Protein AF-A0A1F8NQV1-F1 (afdb_monomer_lite)

Secondary structure (DSSP, 8-state):
-----------------------SSHHHHHHTS-HHHHHHHHHHHHHHHHHHHHHHHHHHHHHHHHHHHHHHSPTT-HHHHHHHHHHHHHHHHHHHHHHHHHHTSTTT-BS-HHHHHHHHHHTT-B-TTS-B-HHHHHHH-GGGBS--------STTSSSPP----HHHHHHHHHT-

Sequence (177 aa):
MPTDETNEDKNLNKDGGAESNQPENFEVWLQAQPENIKQLYETHVTGLKNTVAATRTERDDFKKQLGTLAKAAEKGSETEKLLQEALGKIDVAERRATFMEEAIRPEIGCKNPRTAYALATAEELFGKNGSPDWTQIKAAAPELFGAGNAKGKAGAGTGEELKTGDMNAYIRKAAGV

Structure (mmCIF, N/CA/C/O backbone):
data_AF-A0A1F8NQV1-F1
#
_entry.id   AF-A0A1F8NQV1-F1
#
loop_
_atom_site.group_PDB
_atom_site.id
_atom_site.type_symbol
_atom_site.label_atom_id
_atom_site.label_alt_id
_atom_site.label_comp_id
_atom_site.label_asym_id
_atom_site.label_entity_id
_atom_site.label_seq_id
_atom_site.pdbx_PDB_ins_code
_atom_site.Cartn_x
_atom_site.Cartn_y
_atom_site.Cartn_z
_atom_site.occupancy
_atom_site.B_iso_or_equiv
_atom_site.auth_seq_id
_atom_site.auth_comp_id
_atom_site.auth_asym_id
_atom_site.auth_atom_id
_atom_site.pdbx_PDB_model_num
ATOM 1 N N . MET A 1 1 ? 29.307 13.109 -82.008 1.00 36.44 1 MET A N 1
A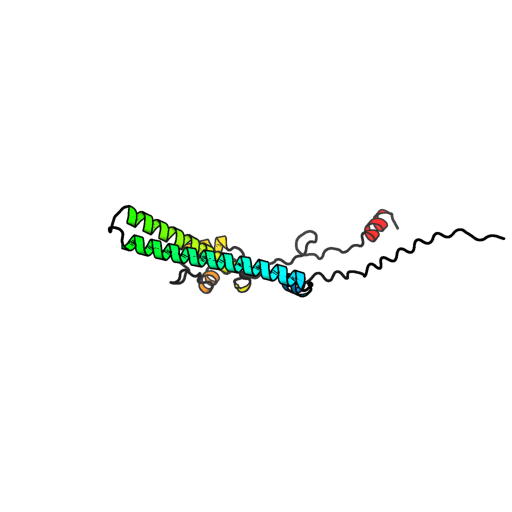TOM 2 C CA . MET A 1 1 ? 29.943 12.799 -80.713 1.00 36.44 1 MET A CA 1
ATOM 3 C C . MET A 1 1 ? 28.919 13.072 -79.623 1.00 36.44 1 MET A C 1
ATOM 5 O O . MET A 1 1 ? 28.413 14.187 -79.604 1.00 36.44 1 MET A O 1
ATOM 9 N N . PRO A 1 2 ? 28.540 12.051 -78.839 1.00 40.28 2 PRO A N 1
ATOM 10 C CA . PRO A 1 2 ? 27.544 12.122 -77.770 1.00 40.28 2 PRO A CA 1
ATOM 11 C C . PRO A 1 2 ? 28.208 12.319 -76.396 1.00 40.28 2 PRO A C 1
ATOM 13 O O . PRO A 1 2 ? 29.321 11.839 -76.220 1.00 40.28 2 PRO A O 1
ATOM 16 N N . THR A 1 3 ? 27.504 12.954 -75.456 1.00 41.41 3 THR A N 1
ATOM 17 C CA . THR A 1 3 ? 27.478 12.658 -74.001 1.00 41.41 3 THR A CA 1
ATOM 18 C C . THR A 1 3 ? 26.397 13.566 -73.391 1.00 41.41 3 THR A C 1
ATOM 20 O O . THR A 1 3 ? 26.553 14.783 -73.440 1.00 41.41 3 THR A O 1
ATOM 23 N N . ASP A 1 4 ? 25.185 13.081 -73.127 1.00 36.06 4 ASP A N 1
ATOM 24 C CA . ASP A 1 4 ? 24.760 12.207 -72.013 1.00 36.06 4 ASP A CA 1
ATOM 25 C C . ASP A 1 4 ? 24.422 13.043 -70.763 1.00 36.06 4 ASP A C 1
ATOM 27 O O . ASP A 1 4 ? 25.295 13.542 -70.056 1.00 36.06 4 ASP A O 1
ATOM 31 N N . GLU A 1 5 ? 23.117 13.264 -70.580 1.00 45.50 5 GLU A N 1
ATOM 32 C CA . GLU A 1 5 ? 22.498 13.870 -69.404 1.00 45.50 5 GLU A CA 1
ATOM 33 C C . GLU A 1 5 ? 22.434 12.813 -68.296 1.00 45.50 5 GLU A C 1
ATOM 35 O O . GLU A 1 5 ? 21.614 11.898 -68.349 1.00 45.50 5 GLU A O 1
ATOM 40 N N . THR A 1 6 ? 23.260 12.947 -67.258 1.00 39.12 6 THR A N 1
ATOM 41 C CA . THR A 1 6 ? 23.133 12.130 -66.044 1.00 39.12 6 THR A CA 1
ATOM 42 C C . THR A 1 6 ? 22.850 12.988 -64.821 1.00 39.12 6 THR A C 1
ATOM 44 O O . THR A 1 6 ? 23.722 13.651 -64.269 1.00 39.12 6 THR A O 1
ATOM 47 N N . ASN A 1 7 ? 21.578 12.908 -64.444 1.00 38.56 7 ASN A N 1
ATOM 48 C CA . ASN A 1 7 ? 20.932 13.127 -63.156 1.00 38.56 7 ASN A CA 1
ATOM 49 C C . ASN A 1 7 ? 21.859 12.925 -61.928 1.00 38.56 7 ASN A C 1
ATOM 51 O O . ASN A 1 7 ? 22.243 11.796 -61.615 1.00 38.56 7 ASN A O 1
ATOM 55 N N . GLU A 1 8 ? 22.184 14.002 -61.205 1.00 37.84 8 GLU A N 1
ATOM 56 C CA . GLU A 1 8 ? 22.858 13.955 -59.898 1.00 37.84 8 GLU A CA 1
ATOM 57 C C . GLU A 1 8 ? 21.842 14.076 -58.749 1.00 37.84 8 GLU A C 1
ATOM 59 O O . GLU A 1 8 ? 21.724 15.119 -58.116 1.00 37.84 8 GLU A O 1
ATOM 64 N N . ASP A 1 9 ? 21.157 12.977 -58.429 1.00 40.00 9 ASP A N 1
ATOM 65 C CA . ASP A 1 9 ? 20.513 12.787 -57.123 1.00 40.00 9 ASP A CA 1
ATOM 66 C C . ASP A 1 9 ? 21.342 11.785 -56.309 1.00 40.00 9 ASP A C 1
ATOM 68 O O . ASP A 1 9 ? 21.098 10.576 -56.306 1.00 40.00 9 ASP A O 1
ATOM 72 N N . LYS A 1 10 ? 22.365 12.275 -55.598 1.00 40.28 10 LYS A N 1
ATOM 73 C CA . LYS A 1 10 ? 23.043 11.484 -54.558 1.00 40.28 10 LYS A CA 1
ATOM 74 C C . LYS A 1 10 ? 22.345 11.681 -53.219 1.00 40.28 10 LYS A C 1
ATOM 76 O O . LYS A 1 10 ? 22.776 12.447 -52.363 1.00 40.28 10 LYS A O 1
ATOM 81 N N . ASN A 1 11 ? 21.279 10.905 -53.050 1.00 36.88 11 ASN A N 1
ATOM 82 C CA . ASN A 1 11 ? 20.732 10.513 -51.760 1.00 36.88 11 ASN A CA 1
ATOM 83 C C . ASN A 1 11 ? 21.785 9.679 -51.001 1.00 36.88 11 ASN A C 1
ATOM 85 O O . ASN A 1 11 ? 22.095 8.551 -51.380 1.00 36.88 11 ASN A O 1
ATOM 89 N N . LEU A 1 12 ? 22.357 10.252 -49.942 1.00 35.53 12 LEU A N 1
ATOM 90 C CA . LEU A 1 12 ? 23.221 9.564 -48.981 1.00 35.53 12 LEU A CA 1
ATOM 91 C C . LEU A 1 12 ? 22.535 9.554 -47.612 1.00 35.53 12 LEU A C 1
ATOM 93 O O . LEU A 1 12 ? 23.073 10.064 -46.633 1.00 35.53 12 LEU A O 1
ATOM 97 N N . ASN A 1 13 ? 21.349 8.948 -47.529 1.00 34.50 13 ASN A N 1
ATOM 98 C CA . ASN A 1 13 ? 20.850 8.460 -46.250 1.00 34.50 13 ASN A CA 1
ATOM 99 C C . ASN A 1 13 ? 21.477 7.081 -45.992 1.00 34.50 13 ASN A C 1
ATOM 101 O O . ASN A 1 13 ? 20.999 6.048 -46.459 1.00 34.50 13 ASN A O 1
ATOM 105 N N . LYS A 1 14 ? 22.627 7.086 -45.307 1.00 33.72 14 LYS A N 1
ATOM 106 C CA . LYS A 1 14 ? 23.218 5.888 -44.704 1.00 33.72 14 LYS A CA 1
ATOM 107 C C . LYS A 1 14 ? 22.346 5.508 -43.507 1.00 33.72 14 LYS A C 1
ATOM 109 O O . LYS A 1 14 ? 22.603 5.952 -42.392 1.00 33.72 14 LYS A O 1
ATOM 114 N N . ASP A 1 15 ? 21.328 4.693 -43.754 1.00 34.44 15 ASP A N 1
ATOM 115 C CA . ASP A 1 15 ? 20.667 3.942 -42.692 1.00 34.44 15 ASP A CA 1
ATOM 116 C C . ASP A 1 15 ? 21.663 2.889 -42.189 1.00 34.44 15 ASP A C 1
ATOM 118 O O . ASP A 1 15 ? 21.997 1.917 -42.874 1.00 34.44 15 ASP A O 1
ATOM 122 N N . GLY A 1 16 ? 22.236 3.158 -41.017 1.00 32.41 16 GLY A N 1
ATOM 123 C CA . GLY A 1 16 ? 23.018 2.192 -40.264 1.00 32.41 16 GLY A CA 1
ATOM 124 C C . GLY A 1 16 ? 22.088 1.098 -39.759 1.00 32.41 16 GLY A C 1
ATOM 125 O O . GLY A 1 16 ? 21.098 1.386 -39.092 1.00 32.41 16 GLY A O 1
ATOM 126 N N . GLY A 1 17 ? 22.407 -0.149 -40.103 1.00 30.95 17 GLY A N 1
ATOM 127 C CA . GLY A 1 17 ? 21.643 -1.327 -39.718 1.00 30.95 17 GLY A CA 1
ATOM 128 C C . GLY A 1 17 ? 21.398 -1.391 -38.213 1.00 30.95 17 GLY A C 1
ATOM 129 O O . GLY A 1 17 ? 22.331 -1.507 -37.421 1.00 30.95 17 GLY A O 1
ATOM 130 N N . ALA A 1 18 ? 20.124 -1.344 -37.834 1.00 36.66 18 ALA A N 1
ATOM 131 C CA . ALA A 1 18 ? 19.681 -1.737 -36.512 1.00 36.66 18 ALA A CA 1
ATOM 132 C C . ALA A 1 18 ? 19.743 -3.267 -36.428 1.00 36.66 18 ALA A C 1
ATOM 134 O O . ALA A 1 18 ? 18.820 -3.965 -36.849 1.00 36.66 18 ALA A O 1
ATOM 135 N N . GLU A 1 19 ? 20.845 -3.798 -35.894 1.00 41.75 19 GLU A N 1
ATOM 136 C CA . GLU A 1 19 ? 20.819 -5.132 -35.304 1.00 41.75 19 GLU A CA 1
ATOM 137 C C . GLU A 1 19 ? 19.740 -5.129 -34.219 1.00 41.75 19 GLU A C 1
ATOM 139 O O . GLU A 1 19 ? 19.784 -4.354 -33.262 1.00 41.75 19 GLU A O 1
ATOM 144 N N . SER A 1 20 ? 18.726 -5.967 -34.407 1.00 52.91 20 SER A N 1
ATOM 145 C CA . SER A 1 20 ? 17.603 -6.132 -33.495 1.00 52.91 20 SER A CA 1
ATOM 146 C C . SER A 1 20 ? 18.046 -6.873 -32.232 1.00 52.91 20 SER A C 1
ATOM 148 O O . SER A 1 20 ? 17.620 -8.001 -31.988 1.00 52.91 20 SER A O 1
ATOM 150 N N . ASN A 1 21 ? 18.910 -6.259 -31.428 1.00 60.38 21 ASN A N 1
ATOM 151 C CA . ASN A 1 21 ? 19.186 -6.727 -30.080 1.00 60.38 21 ASN A CA 1
ATOM 152 C C . ASN A 1 21 ? 18.102 -6.147 -29.162 1.00 60.38 21 ASN A C 1
ATOM 154 O O . ASN A 1 21 ? 18.262 -5.086 -28.560 1.00 60.38 21 ASN A O 1
ATOM 158 N N . GLN A 1 22 ? 16.932 -6.793 -29.159 1.00 69.25 22 GLN A N 1
ATOM 159 C CA . GLN A 1 22 ? 15.864 -6.471 -28.216 1.00 69.25 22 GLN A CA 1
ATOM 160 C C . GLN A 1 22 ? 16.416 -6.696 -26.799 1.00 69.25 22 GLN A C 1
ATOM 162 O O . GLN A 1 22 ? 16.891 -7.793 -26.508 1.00 69.25 22 GLN A O 1
ATOM 167 N N . PRO A 1 23 ? 16.402 -5.681 -25.925 1.00 71.69 23 PRO A N 1
ATOM 168 C CA . PRO A 1 23 ? 16.930 -5.818 -24.574 1.00 71.69 23 PRO A CA 1
ATOM 169 C C . PRO A 1 23 ? 16.142 -6.877 -23.798 1.00 71.69 23 PRO A C 1
ATOM 171 O O . PRO A 1 23 ? 14.915 -6.914 -23.859 1.00 71.69 23 PRO A O 1
ATOM 174 N N . GLU A 1 24 ? 16.855 -7.722 -23.050 1.00 78.88 24 GLU A N 1
ATOM 175 C CA . GLU A 1 24 ? 16.272 -8.853 -22.309 1.00 78.88 24 GLU A CA 1
ATOM 176 C C . GLU A 1 24 ? 15.224 -8.419 -21.272 1.00 78.88 24 GLU A C 1
ATOM 178 O O . GLU A 1 24 ? 14.304 -9.173 -20.954 1.00 78.88 24 GLU A O 1
ATOM 183 N N . ASN A 1 25 ? 15.356 -7.203 -20.738 1.00 84.94 25 ASN A N 1
ATOM 184 C CA . ASN A 1 25 ? 14.406 -6.596 -19.816 1.00 84.94 25 ASN A CA 1
ATOM 185 C C . ASN A 1 25 ? 14.423 -5.063 -19.923 1.00 84.94 25 ASN A C 1
ATOM 187 O O . ASN A 1 25 ? 15.279 -4.456 -20.576 1.00 84.94 25 ASN A O 1
ATOM 191 N N . PHE A 1 26 ? 13.439 -4.440 -19.277 1.00 86.19 26 PHE A N 1
ATOM 192 C CA . PHE A 1 26 ? 13.246 -2.996 -19.303 1.00 86.19 26 PHE A CA 1
ATOM 193 C C . PHE A 1 26 ? 14.435 -2.238 -18.695 1.00 86.19 26 PHE A C 1
ATOM 195 O O . PHE A 1 26 ? 14.800 -1.173 -19.187 1.00 86.19 26 PHE A O 1
ATOM 202 N N . GLU A 1 27 ? 15.083 -2.789 -17.672 1.00 88.75 27 GLU A N 1
ATOM 203 C CA . GLU A 1 27 ? 16.242 -2.183 -17.021 1.00 88.75 27 GLU A CA 1
ATOM 204 C C . GLU A 1 27 ? 17.430 -2.089 -17.984 1.00 88.75 27 GLU A C 1
ATOM 206 O O . GLU A 1 27 ? 18.048 -1.031 -18.100 1.00 88.75 27 GLU A O 1
ATOM 211 N N . VAL A 1 28 ? 17.714 -3.158 -18.732 1.00 89.25 28 VAL A N 1
ATOM 212 C CA . VAL A 1 28 ? 18.765 -3.180 -19.761 1.00 89.25 28 VAL A CA 1
ATOM 213 C C . VAL A 1 28 ? 18.440 -2.193 -20.885 1.00 89.25 28 VAL A C 1
ATOM 215 O O . VAL A 1 28 ? 19.323 -1.457 -21.328 1.00 89.25 28 VAL A O 1
ATOM 218 N N . TRP A 1 29 ? 17.171 -2.109 -21.302 1.00 92.62 29 TRP A N 1
ATOM 219 C CA . TRP A 1 29 ? 16.728 -1.116 -22.286 1.00 92.62 29 TRP A CA 1
ATOM 220 C C . TRP A 1 29 ? 16.969 0.315 -21.804 1.00 92.62 29 TRP A C 1
ATOM 222 O O . TRP A 1 29 ? 17.536 1.126 -22.538 1.00 92.62 29 TRP A O 1
ATOM 232 N N . LEU A 1 30 ? 16.546 0.615 -20.572 1.00 90.88 30 LEU A N 1
ATOM 233 C CA . LEU A 1 30 ? 16.643 1.938 -19.969 1.00 90.88 30 LEU A CA 1
ATOM 234 C C . LEU A 1 30 ? 18.109 2.354 -19.813 1.00 90.88 30 LEU A C 1
ATOM 236 O O . LEU A 1 30 ? 18.455 3.501 -20.087 1.00 90.88 30 LEU A O 1
ATOM 240 N N . GLN A 1 31 ? 18.989 1.419 -19.443 1.00 90.50 31 GLN A N 1
ATOM 241 C CA . GLN A 1 31 ? 20.428 1.670 -19.339 1.00 90.50 31 GLN A CA 1
ATOM 242 C C . GLN A 1 31 ? 21.099 1.946 -20.689 1.00 90.50 31 GLN A C 1
ATOM 244 O O . GLN A 1 31 ? 22.079 2.691 -20.731 1.00 90.50 31 GLN A O 1
ATOM 249 N N . ALA A 1 32 ? 20.567 1.413 -21.788 1.00 91.75 32 ALA A N 1
ATOM 250 C CA . ALA A 1 32 ? 21.053 1.711 -23.133 1.00 91.75 32 ALA A CA 1
ATOM 251 C C . ALA A 1 32 ? 20.556 3.066 -23.681 1.00 91.75 32 ALA A C 1
ATOM 253 O O . ALA A 1 32 ? 21.040 3.513 -24.720 1.00 91.75 32 ALA A O 1
ATOM 254 N N . GLN A 1 33 ? 19.601 3.728 -23.013 1.00 93.12 33 GLN A N 1
ATOM 255 C CA . GLN A 1 33 ? 19.049 4.993 -23.498 1.00 93.12 33 GLN A CA 1
ATOM 256 C C . GLN A 1 33 ? 20.019 6.177 -23.335 1.00 93.12 33 GLN A C 1
ATOM 258 O O . GLN A 1 33 ? 20.863 6.184 -22.434 1.00 93.12 33 GLN A O 1
ATOM 263 N N . PRO A 1 34 ? 19.866 7.227 -24.159 1.00 94.44 34 PRO A N 1
ATOM 264 C CA . PRO A 1 34 ? 20.531 8.505 -23.946 1.00 94.44 34 PRO A CA 1
ATOM 265 C C . PRO A 1 34 ? 20.202 9.130 -22.581 1.00 94.44 34 PRO A C 1
ATOM 267 O O . PRO A 1 34 ? 19.110 8.951 -22.035 1.00 94.44 34 PRO A O 1
ATOM 270 N N . GLU A 1 35 ? 21.135 9.924 -22.056 1.00 92.12 35 GLU A N 1
ATOM 271 C CA . GLU A 1 35 ? 21.061 10.506 -20.709 1.00 92.12 35 GLU A CA 1
ATOM 272 C C . GLU A 1 35 ? 19.806 11.366 -20.481 1.00 92.12 35 GLU A C 1
ATOM 274 O O . GLU A 1 35 ? 19.185 11.300 -19.425 1.00 92.12 35 GLU A O 1
ATOM 279 N N . ASN A 1 36 ? 19.351 12.110 -21.493 1.00 93.06 36 ASN A N 1
ATOM 280 C CA . ASN A 1 36 ? 18.129 12.912 -21.394 1.00 93.06 36 ASN A CA 1
ATOM 281 C C . ASN A 1 36 ? 16.864 12.056 -21.182 1.00 93.06 36 ASN A C 1
ATOM 283 O O . ASN A 1 36 ? 15.943 12.481 -20.487 1.00 93.06 36 ASN A O 1
ATOM 287 N N . ILE A 1 37 ? 16.811 10.853 -21.766 1.00 91.75 37 ILE A N 1
ATOM 288 C CA . ILE A 1 37 ? 15.682 9.926 -21.607 1.00 91.75 37 ILE A CA 1
ATOM 289 C C . ILE A 1 37 ? 15.721 9.277 -20.225 1.00 91.75 37 ILE A C 1
ATOM 291 O O . ILE A 1 37 ? 14.685 9.189 -19.562 1.00 91.75 37 ILE A O 1
ATOM 295 N N . LYS A 1 38 ? 16.914 8.888 -19.759 1.00 93.62 38 LYS A N 1
ATOM 296 C CA . LYS A 1 38 ? 17.112 8.376 -18.396 1.00 93.62 38 LYS A CA 1
ATOM 297 C C . LYS A 1 38 ? 16.673 9.394 -17.352 1.00 93.62 38 LYS A C 1
ATOM 299 O O . LYS A 1 38 ? 15.852 9.066 -16.503 1.00 93.62 38 LYS A O 1
ATOM 304 N N . GLN A 1 39 ? 17.126 10.642 -17.472 1.00 93.56 39 GLN A N 1
ATOM 305 C CA . GLN A 1 39 ? 16.772 11.716 -16.542 1.00 93.56 39 GLN A CA 1
ATOM 306 C C . GLN A 1 39 ? 15.268 11.998 -16.510 1.00 93.56 39 GLN A C 1
ATOM 308 O O . GLN A 1 39 ? 14.694 12.166 -15.431 1.00 93.56 39 GLN A O 1
ATOM 313 N N . LEU A 1 40 ? 14.603 12.025 -17.671 1.00 94.50 40 LEU A N 1
ATOM 314 C CA . LEU A 1 40 ? 13.152 12.212 -17.731 1.00 94.50 40 LEU A CA 1
ATOM 315 C C . LEU A 1 40 ? 12.410 11.065 -17.031 1.00 94.50 40 LEU A C 1
ATOM 317 O O . LEU A 1 40 ? 11.496 11.312 -16.240 1.00 94.50 40 LEU A O 1
ATOM 321 N N . TYR A 1 41 ? 12.824 9.822 -17.288 1.00 93.88 41 TYR A N 1
ATOM 322 C CA . TYR A 1 41 ? 12.258 8.645 -16.635 1.00 93.88 41 TYR A CA 1
ATOM 323 C C . TYR A 1 41 ? 12.477 8.684 -15.118 1.00 93.88 41 TYR A C 1
ATOM 325 O O . TYR A 1 41 ? 11.523 8.536 -14.356 1.00 93.88 41 TYR A O 1
ATOM 333 N N . GLU A 1 42 ? 13.704 8.937 -14.664 1.00 93.12 42 GLU A N 1
ATOM 334 C CA . GLU A 1 42 ? 14.044 9.012 -13.242 1.00 93.12 42 GLU A CA 1
ATOM 335 C C . GLU A 1 42 ? 13.276 10.122 -12.524 1.00 93.12 42 GLU A C 1
ATOM 337 O O . GLU A 1 42 ? 12.761 9.897 -11.427 1.00 93.12 42 GLU A O 1
ATOM 342 N N . THR A 1 43 ? 13.130 11.289 -13.154 1.00 94.56 43 THR A N 1
ATOM 343 C CA . THR A 1 43 ? 12.342 12.410 -12.620 1.00 94.56 43 THR A CA 1
ATOM 344 C C . THR A 1 43 ? 10.882 12.009 -12.452 1.00 94.56 43 THR A C 1
ATOM 346 O O . THR A 1 43 ? 10.301 12.199 -11.382 1.00 94.56 43 THR A O 1
ATOM 349 N N . HIS A 1 44 ? 10.291 11.404 -13.484 1.00 92.94 44 HIS A N 1
ATOM 350 C CA . HIS A 1 44 ? 8.904 10.958 -13.449 1.00 92.94 44 HIS A CA 1
ATOM 351 C C . HIS A 1 44 ? 8.681 9.868 -12.387 1.00 92.94 44 HIS A C 1
ATOM 353 O O . HIS A 1 44 ? 7.774 9.978 -11.562 1.00 92.94 44 HIS A O 1
ATOM 359 N N . VAL A 1 45 ? 9.541 8.845 -12.342 1.00 94.38 45 VAL A N 1
ATOM 360 C CA . VAL A 1 45 ? 9.464 7.759 -11.351 1.00 94.38 45 VAL A CA 1
ATOM 361 C C . VAL A 1 45 ? 9.670 8.276 -9.932 1.00 94.38 45 VAL A C 1
ATOM 363 O O . VAL A 1 45 ? 8.970 7.844 -9.017 1.00 94.38 45 VAL A O 1
ATOM 366 N N . THR A 1 46 ? 10.599 9.208 -9.730 1.00 94.00 46 THR A N 1
ATOM 367 C CA . THR A 1 46 ? 10.827 9.831 -8.422 1.00 94.00 46 THR A CA 1
ATOM 368 C C . THR A 1 46 ? 9.618 10.655 -7.991 1.00 94.00 46 THR A C 1
ATOM 370 O O . THR A 1 46 ? 9.186 10.536 -6.847 1.00 94.00 46 THR A O 1
ATOM 373 N N . GLY A 1 47 ? 9.006 11.409 -8.910 1.00 94.38 47 GLY A N 1
ATOM 374 C CA . GLY A 1 47 ? 7.746 12.111 -8.668 1.00 94.38 47 GLY A CA 1
ATOM 375 C C . GLY A 1 47 ? 6.640 11.163 -8.202 1.00 94.38 47 GLY A C 1
ATOM 376 O O . GLY A 1 47 ? 6.060 11.377 -7.142 1.00 94.38 47 GLY A O 1
ATOM 377 N N . LEU A 1 48 ? 6.423 10.059 -8.925 1.00 93.81 48 LEU A N 1
ATOM 378 C CA . LEU A 1 48 ? 5.434 9.042 -8.554 1.00 93.81 48 LEU A CA 1
ATOM 379 C C . LEU A 1 48 ? 5.716 8.425 -7.180 1.00 93.81 48 LEU A C 1
ATOM 381 O O . LEU A 1 48 ? 4.808 8.318 -6.357 1.00 93.81 48 LEU A O 1
ATOM 385 N N . LYS A 1 49 ? 6.971 8.047 -6.905 1.00 92.62 49 LYS A N 1
ATOM 386 C CA . LYS A 1 49 ? 7.376 7.501 -5.600 1.00 92.62 49 LYS A CA 1
ATOM 387 C C . LYS A 1 49 ? 7.104 8.494 -4.472 1.00 92.62 49 LYS A C 1
ATOM 389 O O . LYS A 1 49 ? 6.570 8.095 -3.439 1.00 92.62 49 LYS A O 1
ATOM 394 N N . ASN A 1 50 ? 7.414 9.770 -4.683 1.00 93.75 50 ASN A N 1
ATOM 395 C CA . ASN A 1 50 ? 7.177 10.823 -3.701 1.00 93.75 50 ASN A CA 1
ATOM 396 C C . ASN A 1 50 ? 5.683 11.066 -3.473 1.00 93.75 50 ASN A C 1
ATOM 398 O O . ASN A 1 50 ? 5.270 11.182 -2.325 1.00 93.75 50 ASN A O 1
ATOM 402 N N . THR A 1 51 ? 4.859 11.081 -4.525 1.00 93.88 51 THR A N 1
ATOM 403 C CA . THR A 1 51 ? 3.399 11.190 -4.387 1.00 93.88 51 THR A CA 1
ATOM 404 C C . THR A 1 51 ? 2.835 10.006 -3.608 1.00 93.88 51 THR A C 1
ATOM 406 O O . THR A 1 51 ? 2.077 10.200 -2.661 1.00 93.88 51 THR A O 1
ATOM 409 N N . VAL A 1 52 ? 3.244 8.777 -3.936 1.00 91.69 52 VAL A N 1
ATOM 410 C CA . VAL A 1 52 ? 2.816 7.583 -3.193 1.00 91.69 52 VAL A CA 1
ATOM 411 C C . VAL A 1 52 ? 3.257 7.668 -1.729 1.00 91.69 52 VAL A C 1
ATOM 413 O O . VAL A 1 52 ? 2.444 7.424 -0.841 1.00 91.69 52 VAL A O 1
ATOM 416 N N . ALA A 1 53 ? 4.500 8.063 -1.450 1.00 90.31 53 ALA A N 1
ATOM 417 C CA . ALA A 1 53 ? 4.982 8.243 -0.082 1.00 90.31 53 ALA A CA 1
ATOM 418 C C . ALA A 1 53 ? 4.183 9.317 0.679 1.00 90.31 53 ALA A C 1
ATOM 420 O O . ALA A 1 53 ? 3.720 9.048 1.785 1.00 90.31 53 ALA A O 1
ATOM 421 N N . ALA A 1 54 ? 3.943 10.479 0.065 1.00 92.25 54 ALA A N 1
ATOM 422 C CA . ALA A 1 54 ? 3.150 11.558 0.651 1.00 92.25 54 ALA A CA 1
ATOM 423 C C . ALA A 1 54 ? 1.721 11.100 0.972 1.00 92.25 54 ALA A C 1
ATOM 425 O O . ALA A 1 54 ? 1.274 11.264 2.103 1.00 92.25 54 ALA A O 1
ATOM 426 N N . THR A 1 55 ? 1.041 10.421 0.038 1.00 88.69 55 THR A N 1
ATOM 427 C CA . THR A 1 55 ? -0.318 9.901 0.287 1.00 88.69 55 THR A CA 1
ATOM 428 C C . THR A 1 55 ? -0.370 8.879 1.426 1.00 88.69 55 THR A C 1
ATOM 430 O O . THR A 1 55 ? -1.363 8.811 2.150 1.00 88.69 55 THR A O 1
ATOM 433 N N . ARG A 1 56 ? 0.696 8.090 1.633 1.00 89.25 56 ARG A N 1
ATOM 434 C CA . ARG A 1 56 ? 0.793 7.185 2.789 1.00 89.25 56 ARG A CA 1
ATOM 435 C C . ARG A 1 56 ? 0.941 7.961 4.088 1.00 89.25 56 ARG A C 1
ATOM 437 O O . ARG A 1 56 ? 0.220 7.665 5.030 1.00 89.25 56 ARG A O 1
ATOM 444 N N . THR A 1 57 ? 1.830 8.951 4.124 1.00 91.00 57 THR A N 1
ATOM 445 C CA . THR A 1 57 ? 2.022 9.797 5.307 1.00 91.00 57 THR A CA 1
ATOM 446 C C . THR A 1 57 ? 0.743 10.546 5.672 1.00 91.00 57 THR A C 1
ATOM 448 O O . THR A 1 57 ? 0.326 10.496 6.825 1.00 91.00 57 THR A O 1
ATOM 451 N N . GLU A 1 58 ? 0.070 11.157 4.694 1.00 89.94 58 GLU A N 1
ATOM 452 C CA . GLU A 1 58 ? -1.214 11.832 4.902 1.00 89.94 58 GLU A CA 1
ATOM 453 C C . GLU A 1 58 ? -2.259 10.878 5.487 1.00 89.94 58 GLU A C 1
ATOM 455 O O . GLU A 1 58 ? -2.918 11.207 6.471 1.00 89.94 58 GLU A O 1
ATOM 460 N N . ARG A 1 59 ? -2.382 9.665 4.935 1.00 90.31 59 ARG A N 1
ATOM 461 C CA . ARG A 1 59 ? -3.302 8.645 5.453 1.00 90.31 59 ARG A CA 1
ATOM 462 C C . ARG A 1 59 ? -2.964 8.244 6.892 1.00 90.31 59 ARG A C 1
ATOM 464 O O . ARG A 1 59 ? -3.872 8.162 7.720 1.00 90.31 59 ARG A O 1
ATOM 471 N N . ASP A 1 60 ? -1.691 8.018 7.202 1.00 90.75 60 ASP A N 1
ATOM 472 C CA . ASP A 1 60 ? -1.252 7.646 8.549 1.00 90.75 60 ASP A CA 1
ATOM 473 C C . ASP A 1 60 ? -1.542 8.773 9.557 1.00 90.75 60 ASP A C 1
ATOM 475 O O . ASP A 1 60 ? -1.955 8.516 10.692 1.00 90.75 60 ASP A O 1
ATOM 479 N N . ASP A 1 61 ? -1.385 10.031 9.148 1.00 92.25 61 ASP A N 1
ATOM 480 C CA . ASP A 1 61 ? -1.717 11.190 9.972 1.00 92.25 61 ASP A CA 1
ATOM 481 C C . ASP A 1 61 ? -3.231 11.350 10.160 1.00 92.25 61 ASP A C 1
ATOM 483 O O . ASP A 1 61 ? -3.682 11.539 11.294 1.00 92.25 61 ASP A O 1
ATOM 487 N N . PHE A 1 62 ? -4.037 11.158 9.110 1.00 91.81 62 PHE A N 1
ATOM 488 C CA . PHE A 1 62 ? -5.499 11.099 9.231 1.00 91.81 62 PHE A CA 1
ATOM 489 C C . PHE A 1 62 ? -5.946 9.986 10.182 1.00 91.81 62 PHE A C 1
ATOM 491 O O . PHE A 1 62 ? -6.819 10.199 11.024 1.00 91.81 62 PHE A O 1
ATOM 498 N N . LYS A 1 63 ? -5.313 8.812 10.125 1.00 91.94 63 LYS A N 1
ATOM 499 C CA . LYS A 1 63 ? -5.591 7.696 11.035 1.00 91.94 63 LYS A CA 1
ATOM 500 C C . LYS A 1 63 ? -5.275 8.050 12.490 1.00 91.94 63 LYS A C 1
ATOM 502 O O . LYS A 1 63 ? -6.078 7.761 13.379 1.00 91.94 63 LYS A O 1
ATOM 507 N N . LYS A 1 64 ? -4.155 8.734 12.758 1.00 93.06 64 LYS A N 1
ATOM 508 C CA . LYS A 1 64 ? -3.828 9.241 14.108 1.00 93.06 64 LYS A CA 1
ATOM 509 C C . LYS A 1 64 ? -4.859 10.259 14.595 1.00 93.06 64 LYS A C 1
ATOM 511 O O . LYS A 1 64 ? -5.267 10.203 15.758 1.00 93.06 64 LYS A O 1
ATOM 516 N N . GLN A 1 65 ? -5.292 11.172 13.725 1.00 92.25 65 GLN A N 1
ATOM 517 C CA . GLN A 1 65 ? -6.317 12.167 14.049 1.00 92.25 65 GLN A CA 1
ATOM 518 C C . GLN A 1 65 ? -7.652 11.497 14.385 1.00 92.25 65 GLN A C 1
ATOM 520 O O . GLN A 1 65 ? -8.208 11.765 15.448 1.00 92.25 65 GLN A O 1
ATOM 525 N N . LEU A 1 66 ? -8.115 10.556 13.556 1.00 91.75 66 LEU A N 1
ATOM 526 C CA . LEU A 1 66 ? -9.321 9.767 13.820 1.00 91.75 66 LEU A CA 1
ATOM 527 C C . LEU A 1 66 ? -9.211 8.974 15.126 1.00 91.75 66 LEU A C 1
ATOM 529 O O . LEU A 1 66 ? -10.147 8.975 15.918 1.00 91.75 66 LEU A O 1
ATOM 533 N N . GLY A 1 67 ? -8.057 8.362 15.405 1.00 89.88 67 GLY A N 1
ATOM 534 C CA . GLY A 1 67 ? -7.810 7.662 16.668 1.00 89.88 67 GLY A CA 1
ATOM 535 C C . GLY A 1 67 ? -7.830 8.586 17.889 1.00 89.88 67 GLY A C 1
ATOM 536 O O . GLY A 1 67 ? -8.263 8.182 18.967 1.00 89.88 67 GLY A O 1
ATOM 537 N N . THR A 1 68 ? -7.389 9.833 17.732 1.00 92.12 68 THR A N 1
ATOM 538 C CA . THR A 1 68 ? -7.424 10.848 18.795 1.00 92.12 68 THR A CA 1
ATOM 539 C C . THR A 1 68 ? -8.851 11.337 19.030 1.00 92.12 68 THR A C 1
ATOM 541 O O . THR A 1 68 ? -9.298 11.381 20.173 1.00 92.12 68 THR A O 1
ATOM 544 N N . LEU A 1 69 ? -9.593 11.617 17.955 1.00 90.38 69 LEU A N 1
ATOM 545 C CA . LEU A 1 69 ? -11.006 11.995 18.008 1.00 90.38 69 LEU A CA 1
ATOM 546 C C . LEU A 1 69 ? -11.870 10.878 18.599 1.00 90.38 69 LEU A C 1
ATOM 548 O O . LEU A 1 69 ? -12.716 11.157 19.438 1.00 90.38 69 LEU A O 1
ATOM 552 N N . ALA A 1 70 ? -11.619 9.617 18.239 1.00 89.31 70 ALA A N 1
ATOM 553 C CA . ALA A 1 70 ? -12.342 8.472 18.788 1.00 89.31 70 ALA A CA 1
ATOM 554 C C . ALA A 1 70 ? -12.140 8.341 20.305 1.00 89.31 70 ALA A C 1
ATOM 556 O O . ALA A 1 70 ? -13.083 8.046 21.027 1.00 89.31 70 ALA A O 1
ATOM 557 N N . LYS A 1 71 ? -10.925 8.610 20.806 1.00 89.94 71 LYS A N 1
ATOM 558 C CA . LYS A 1 71 ? -10.630 8.609 22.250 1.00 89.94 71 LYS A CA 1
ATOM 559 C C . LYS A 1 71 ? -11.235 9.803 22.991 1.00 89.94 71 LYS A C 1
ATOM 561 O O . LYS A 1 71 ? -11.487 9.692 24.187 1.00 89.94 71 LYS A O 1
ATOM 566 N N . ALA A 1 72 ? -11.394 10.935 22.307 1.00 89.00 72 ALA A N 1
ATOM 567 C CA . ALA A 1 72 ? -11.988 12.150 22.857 1.00 89.00 72 ALA A CA 1
ATOM 568 C C . ALA A 1 72 ? -13.525 12.156 22.780 1.00 89.00 72 ALA A C 1
ATOM 570 O O . ALA A 1 72 ? -14.163 12.922 23.498 1.00 89.00 72 ALA A O 1
ATOM 571 N N . ALA A 1 73 ? -14.115 11.322 21.920 1.00 89.56 73 ALA A N 1
ATOM 572 C CA . ALA A 1 73 ? -15.555 11.143 21.826 1.00 89.56 73 ALA A CA 1
ATOM 573 C C . ALA A 1 73 ? -16.120 10.501 23.103 1.00 89.56 73 ALA A C 1
ATOM 575 O O . ALA A 1 73 ? -15.448 9.737 23.801 1.00 89.56 73 ALA A O 1
ATOM 576 N N . GLU A 1 74 ? -17.384 10.797 23.405 1.00 87.38 74 GLU A N 1
ATOM 577 C CA . GLU A 1 74 ? -18.079 10.172 24.528 1.00 87.38 74 GLU A CA 1
ATOM 578 C C . GLU A 1 74 ? -18.180 8.659 24.310 1.00 87.38 74 GLU A C 1
ATOM 580 O O . GLU A 1 74 ? -18.657 8.200 23.266 1.00 87.38 74 GLU A O 1
ATOM 585 N N . LYS A 1 75 ? -17.738 7.878 25.302 1.00 87.88 75 LYS A N 1
ATOM 586 C CA . LYS A 1 75 ? -17.751 6.416 25.216 1.00 87.88 75 LYS A CA 1
ATOM 587 C C . LYS A 1 75 ? -19.170 5.888 25.021 1.00 87.88 75 LYS A C 1
ATOM 589 O O . LYS A 1 75 ? -20.071 6.208 25.790 1.00 87.88 75 LYS A O 1
ATOM 594 N N . GLY A 1 76 ? -19.348 5.029 24.028 1.00 83.81 76 GLY A N 1
ATOM 595 C CA . GLY A 1 76 ? -20.625 4.452 23.629 1.00 83.81 76 GLY A CA 1
ATOM 596 C C . GLY A 1 76 ? -21.463 5.347 22.716 1.00 83.81 76 GLY A C 1
ATOM 597 O O . GLY A 1 76 ? -22.528 4.900 22.280 1.00 83.81 76 GLY A O 1
ATOM 598 N N . SER A 1 77 ? -21.003 6.564 22.398 1.00 90.56 77 SER A N 1
ATOM 599 C CA . SER A 1 77 ? -21.702 7.453 21.469 1.00 90.56 77 SER A CA 1
ATOM 600 C C . SER A 1 77 ? -21.746 6.871 20.056 1.00 90.56 77 SER A C 1
ATOM 602 O O . SER A 1 77 ? -20.892 6.085 19.637 1.00 90.56 77 SER A O 1
ATOM 604 N N . GLU A 1 78 ? -22.753 7.283 19.291 1.00 90.25 78 GLU A N 1
ATOM 605 C CA . GLU A 1 78 ? -22.838 6.967 17.864 1.00 90.25 78 GLU A CA 1
ATOM 606 C C . GLU A 1 78 ? -21.610 7.493 17.104 1.00 90.25 78 GLU A C 1
ATOM 608 O O . GLU A 1 78 ? -21.058 6.799 16.252 1.00 90.25 78 GLU A O 1
ATOM 613 N N . THR A 1 79 ? -21.105 8.664 17.499 1.00 88.56 79 THR A N 1
ATOM 614 C CA . THR A 1 79 ? -19.883 9.265 16.956 1.00 88.56 79 THR A CA 1
ATOM 615 C C . THR A 1 79 ? -18.652 8.389 17.185 1.00 88.56 79 THR A C 1
ATOM 617 O O . THR A 1 79 ? -17.879 8.183 16.251 1.00 88.56 79 THR A O 1
ATOM 620 N N . GLU A 1 80 ? -18.462 7.830 18.386 1.00 90.00 80 GLU A N 1
ATOM 621 C CA . GLU A 1 80 ? -17.344 6.912 18.650 1.00 90.00 80 GLU A CA 1
ATOM 622 C C . GLU A 1 80 ? -17.423 5.679 17.740 1.00 90.00 80 GLU A C 1
ATOM 624 O O . GLU A 1 80 ? -16.421 5.294 17.135 1.00 90.00 80 GLU A O 1
ATOM 629 N N . LYS A 1 81 ? -18.615 5.091 17.586 1.00 91.62 81 LYS A N 1
ATOM 630 C CA . LYS A 1 81 ? -18.815 3.910 16.732 1.00 91.62 81 LYS A CA 1
ATOM 631 C C . LYS A 1 81 ? -18.489 4.198 15.270 1.00 91.62 81 LYS A C 1
ATOM 633 O O . LYS A 1 81 ? -17.774 3.415 14.651 1.00 91.62 81 LYS A O 1
ATOM 638 N N . LEU A 1 82 ? -18.954 5.329 14.734 1.00 91.19 82 LEU A N 1
ATOM 639 C CA . LEU A 1 82 ? -18.652 5.743 13.359 1.00 91.19 82 LEU A CA 1
ATOM 640 C C . LEU A 1 82 ? -17.150 5.975 13.149 1.00 91.19 82 LEU A C 1
ATOM 642 O O . LEU A 1 82 ? -16.606 5.592 12.114 1.00 91.19 82 LEU A O 1
ATOM 646 N N . LEU A 1 83 ? -16.460 6.557 14.135 1.00 91.12 83 LEU A N 1
ATOM 647 C CA . LEU A 1 83 ? -15.010 6.759 14.078 1.00 91.12 83 LEU A CA 1
ATOM 648 C C . LEU A 1 83 ? -14.240 5.433 14.146 1.00 91.12 83 LEU A C 1
ATOM 650 O O . LEU A 1 83 ? -13.287 5.245 13.391 1.00 91.12 83 LEU A O 1
ATOM 654 N N . GLN A 1 84 ? -14.661 4.495 14.998 1.00 91.00 84 GLN A N 1
ATOM 655 C CA . GLN A 1 84 ? -14.078 3.151 15.064 1.00 91.00 84 GLN A CA 1
ATOM 656 C C . GLN A 1 84 ? -14.318 2.360 13.771 1.00 91.00 84 GLN A C 1
ATOM 658 O O . GLN A 1 84 ? -13.405 1.698 13.279 1.00 91.00 84 GLN A O 1
ATOM 663 N N . GLU A 1 85 ? -15.507 2.465 13.174 1.00 92.69 85 GLU A N 1
ATOM 664 C CA . GLU A 1 85 ? -15.808 1.844 11.882 1.00 92.69 85 GLU A CA 1
ATOM 665 C C . GLU A 1 85 ? -14.951 2.446 10.757 1.00 92.69 85 GLU A C 1
ATOM 667 O O . GLU A 1 85 ? -14.411 1.713 9.925 1.00 92.69 85 GLU A O 1
ATOM 672 N N . ALA A 1 86 ? -14.781 3.772 10.740 1.00 91.31 86 ALA A N 1
ATOM 673 C CA . ALA A 1 86 ? -13.915 4.452 9.781 1.00 91.31 86 ALA A CA 1
ATOM 674 C C . ALA A 1 86 ? -12.450 4.004 9.917 1.00 91.31 86 ALA A C 1
ATOM 676 O O . ALA A 1 86 ? -11.813 3.692 8.909 1.00 91.31 86 ALA A O 1
ATOM 677 N N . LEU A 1 87 ? -11.938 3.899 11.149 1.00 91.19 87 LEU A N 1
ATOM 678 C CA . LEU A 1 87 ? -10.604 3.357 11.427 1.00 91.19 87 LEU A CA 1
ATOM 679 C C . LEU A 1 87 ? -10.467 1.912 10.932 1.00 91.19 87 LEU A C 1
ATOM 681 O O . LEU A 1 87 ? -9.520 1.606 10.211 1.00 91.19 87 LEU A O 1
ATOM 685 N N . GLY A 1 88 ? -11.451 1.054 11.215 1.00 90.75 88 GLY A N 1
ATOM 686 C CA . GLY A 1 88 ? -11.448 -0.334 10.750 1.00 90.75 88 GLY A CA 1
ATOM 687 C C . GLY A 1 88 ? -11.456 -0.461 9.221 1.00 90.75 88 GLY A C 1
ATOM 688 O O . GLY A 1 88 ? -10.763 -1.311 8.661 1.00 90.75 88 GLY A O 1
ATOM 689 N N . LYS A 1 89 ? -12.184 0.411 8.510 1.00 91.25 89 LYS A N 1
ATOM 690 C CA . LYS A 1 89 ? -12.163 0.453 7.035 1.00 91.25 89 LYS A CA 1
ATOM 691 C C . LYS A 1 89 ? -10.788 0.844 6.491 1.00 91.25 89 LYS A C 1
ATOM 693 O O . LYS A 1 89 ? -10.344 0.244 5.510 1.00 91.25 89 LYS A O 1
ATOM 698 N N . ILE A 1 90 ? -10.116 1.809 7.125 1.00 89.62 90 ILE A N 1
ATOM 699 C CA . ILE A 1 90 ? -8.745 2.203 6.768 1.00 89.62 90 ILE A CA 1
ATOM 700 C C . ILE A 1 90 ? -7.788 1.027 6.992 1.00 89.62 90 ILE A C 1
ATOM 702 O O . ILE A 1 90 ? -7.027 0.702 6.085 1.00 89.62 90 ILE A O 1
ATOM 706 N N . ASP A 1 91 ? -7.885 0.332 8.128 1.00 89.31 91 ASP A N 1
ATOM 707 C CA . ASP A 1 91 ? -7.048 -0.835 8.441 1.00 89.31 91 ASP A CA 1
ATOM 708 C C . ASP A 1 91 ? -7.191 -1.959 7.405 1.00 89.31 91 ASP A C 1
ATOM 710 O O . ASP A 1 91 ? -6.200 -2.507 6.917 1.00 89.31 91 ASP A O 1
ATOM 714 N N . VAL A 1 92 ? -8.425 -2.294 7.017 1.00 89.94 92 VAL A N 1
ATOM 715 C CA . VAL A 1 92 ? -8.685 -3.329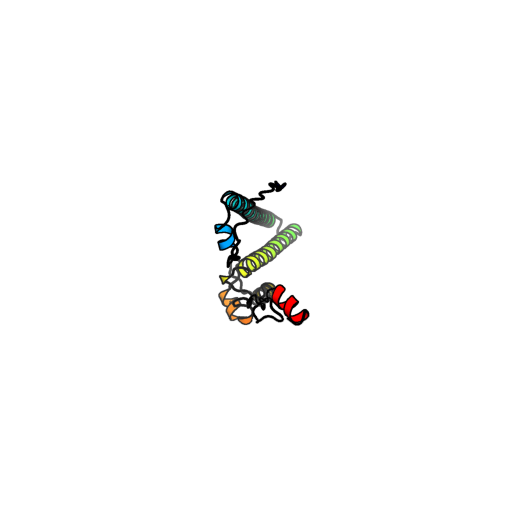 6.002 1.00 89.94 92 VAL A CA 1
ATOM 716 C C . VAL A 1 92 ? -8.131 -2.914 4.637 1.00 89.94 92 VAL A C 1
ATOM 718 O O . VAL A 1 92 ? -7.540 -3.740 3.931 1.00 89.94 92 VAL A O 1
ATOM 721 N N . ALA A 1 93 ? -8.303 -1.644 4.261 1.00 88.75 93 ALA A N 1
ATOM 722 C CA . ALA A 1 93 ? -7.788 -1.108 3.006 1.00 88.75 93 ALA A CA 1
ATOM 723 C C . ALA A 1 93 ? -6.252 -1.110 2.973 1.00 88.75 93 ALA A C 1
ATOM 725 O O . ALA A 1 93 ? -5.672 -1.555 1.982 1.00 88.75 93 ALA A O 1
ATOM 726 N N . GLU A 1 94 ? -5.598 -0.689 4.058 1.00 88.44 94 GLU A N 1
ATOM 727 C CA . GLU A 1 94 ? -4.141 -0.723 4.219 1.00 88.44 94 GLU A CA 1
ATOM 728 C C . GLU A 1 94 ? -3.608 -2.148 4.138 1.00 88.44 94 GLU A C 1
ATOM 730 O O . GLU A 1 94 ? -2.710 -2.423 3.344 1.00 88.44 94 GLU A O 1
ATOM 735 N N . ARG A 1 95 ? -4.208 -3.081 4.884 1.00 90.00 95 ARG A N 1
ATOM 736 C CA . ARG A 1 95 ? -3.805 -4.491 4.860 1.00 90.00 95 ARG A CA 1
ATOM 737 C C . ARG A 1 95 ? -3.873 -5.063 3.450 1.00 90.00 95 ARG A C 1
ATOM 739 O O . ARG A 1 95 ? -2.967 -5.769 3.015 1.00 90.00 95 ARG A O 1
ATOM 746 N N . ARG A 1 96 ? -4.945 -4.753 2.715 1.00 91.50 96 ARG A N 1
ATOM 747 C CA . ARG A 1 96 ? -5.109 -5.192 1.326 1.00 91.50 96 ARG A CA 1
ATOM 748 C C . ARG A 1 96 ? -4.094 -4.537 0.390 1.00 91.50 96 ARG A C 1
ATOM 750 O O . ARG A 1 96 ? -3.549 -5.234 -0.459 1.00 91.50 96 ARG A O 1
ATOM 757 N N . ALA A 1 97 ? -3.854 -3.234 0.521 1.00 89.38 97 ALA A N 1
ATOM 758 C CA . ALA A 1 97 ? -2.894 -2.511 -0.308 1.00 89.38 97 ALA A CA 1
ATOM 759 C C . ALA A 1 97 ? -1.474 -3.056 -0.105 1.00 89.38 97 ALA A C 1
ATOM 761 O O . ALA A 1 97 ? -0.851 -3.490 -1.070 1.00 89.38 97 ALA A O 1
ATOM 762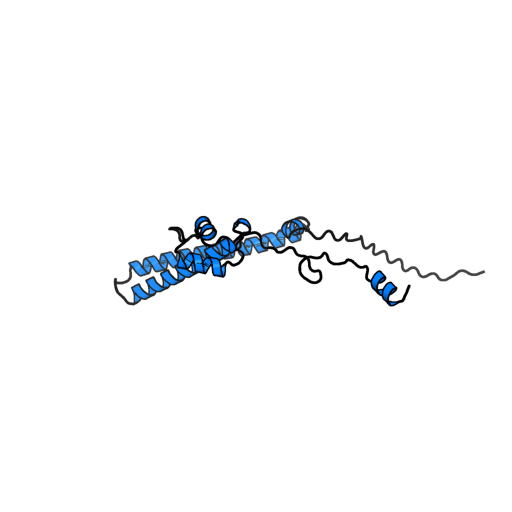 N N . THR A 1 98 ? -1.022 -3.146 1.149 1.00 89.81 98 THR A N 1
ATOM 763 C CA . THR A 1 98 ? 0.284 -3.708 1.520 1.00 89.81 98 THR A CA 1
ATOM 764 C C . THR A 1 98 ? 0.440 -5.135 1.007 1.00 89.81 98 THR A C 1
ATOM 766 O O . THR A 1 98 ? 1.454 -5.460 0.393 1.00 89.81 98 THR A O 1
ATOM 769 N N . PHE A 1 99 ? -0.590 -5.975 1.169 1.00 93.94 99 PHE A N 1
ATOM 770 C CA . PHE A 1 99 ? -0.561 -7.337 0.641 1.00 93.94 99 PHE A CA 1
ATOM 771 C C . PHE A 1 99 ? -0.330 -7.359 -0.872 1.00 93.94 99 PHE A C 1
ATOM 773 O O . PHE A 1 99 ? 0.517 -8.105 -1.348 1.00 93.94 99 PHE A O 1
ATOM 780 N N . MET A 1 100 ? -1.077 -6.561 -1.637 1.00 91.50 100 MET A N 1
ATOM 781 C CA . MET A 1 100 ? -0.991 -6.569 -3.101 1.00 91.50 100 MET A CA 1
ATOM 782 C C . MET A 1 100 ? 0.343 -6.016 -3.602 1.00 91.50 100 MET A C 1
ATOM 784 O O . MET A 1 100 ? 0.922 -6.572 -4.532 1.00 91.50 100 MET A O 1
ATOM 788 N N . GLU A 1 101 ? 0.850 -4.955 -2.979 1.00 89.25 101 GLU A N 1
ATOM 789 C CA . GLU A 1 101 ? 2.155 -4.385 -3.313 1.00 89.25 101 GLU A CA 1
ATOM 790 C C . GLU A 1 101 ? 3.300 -5.365 -3.054 1.00 89.25 101 GLU A C 1
ATOM 792 O O . GLU A 1 101 ? 4.227 -5.464 -3.857 1.00 89.25 101 GLU A O 1
ATOM 797 N N . GLU A 1 102 ? 3.241 -6.103 -1.946 1.00 90.75 102 GLU A N 1
ATOM 798 C CA . GLU A 1 102 ? 4.223 -7.139 -1.638 1.00 90.75 102 GLU A CA 1
ATOM 799 C C . GLU A 1 102 ? 4.048 -8.373 -2.533 1.00 90.75 102 GLU A C 1
ATOM 801 O O . GLU A 1 102 ? 5.040 -8.925 -2.996 1.00 90.75 102 GLU A O 1
ATOM 806 N N . ALA A 1 103 ? 2.812 -8.766 -2.858 1.00 90.44 103 ALA A N 1
ATOM 807 C CA . ALA A 1 103 ? 2.520 -9.927 -3.702 1.00 90.44 103 ALA A CA 1
ATOM 808 C C . ALA A 1 103 ? 3.089 -9.810 -5.123 1.00 90.44 103 ALA A C 1
ATOM 810 O O . ALA A 1 103 ? 3.457 -10.823 -5.717 1.00 90.44 103 ALA A O 1
ATOM 811 N N . ILE A 1 104 ? 3.136 -8.590 -5.673 1.00 87.75 104 ILE A N 1
ATOM 812 C CA . ILE A 1 104 ? 3.648 -8.310 -7.026 1.00 87.75 104 ILE A CA 1
ATOM 813 C C . ILE A 1 104 ? 5.177 -8.431 -7.085 1.00 87.75 104 ILE A C 1
ATOM 815 O O . ILE A 1 104 ? 5.744 -8.586 -8.168 1.00 87.75 104 ILE A O 1
ATOM 819 N N . ARG A 1 105 ? 5.862 -8.388 -5.936 1.00 88.38 105 ARG A N 1
ATOM 820 C CA . ARG A 1 105 ? 7.320 -8.488 -5.893 1.00 88.38 105 ARG A CA 1
ATOM 821 C C . ARG A 1 105 ? 7.789 -9.833 -6.468 1.00 88.38 105 ARG A C 1
ATOM 823 O O . ARG A 1 105 ? 7.289 -10.881 -6.036 1.00 88.38 105 ARG A O 1
ATOM 830 N N . PRO A 1 106 ? 8.758 -9.835 -7.403 1.00 83.94 106 PRO A N 1
ATOM 831 C CA . PRO A 1 106 ? 9.250 -11.061 -8.030 1.00 83.94 106 PRO A CA 1
ATOM 832 C C . PRO A 1 106 ? 9.726 -12.116 -7.023 1.00 83.94 106 PRO A C 1
ATOM 834 O O . PRO A 1 106 ? 9.542 -13.309 -7.249 1.00 83.94 106 PRO A O 1
ATOM 837 N N . GLU A 1 107 ? 10.278 -11.689 -5.885 1.00 86.94 107 GLU A N 1
ATOM 838 C CA . GLU A 1 107 ? 10.805 -12.563 -4.831 1.00 86.94 107 GLU A CA 1
ATOM 839 C C . GLU A 1 107 ? 9.698 -13.335 -4.094 1.00 86.94 107 GLU A C 1
ATOM 841 O O . GLU A 1 107 ? 9.915 -14.443 -3.589 1.00 86.94 107 GLU A O 1
ATOM 846 N N . ILE A 1 108 ? 8.487 -12.774 -4.031 1.00 89.62 108 ILE A N 1
ATOM 847 C CA . ILE A 1 108 ? 7.331 -13.469 -3.462 1.00 89.62 108 ILE A CA 1
ATOM 848 C C . ILE A 1 108 ? 6.822 -14.517 -4.448 1.00 89.62 108 ILE A C 1
ATOM 850 O O . ILE A 1 108 ? 6.519 -15.639 -4.028 1.00 89.62 108 ILE A O 1
ATOM 854 N N . GLY A 1 109 ? 6.782 -14.174 -5.739 1.00 87.06 109 GLY A N 1
ATOM 855 C CA . GLY A 1 109 ? 6.369 -15.076 -6.811 1.00 87.06 109 GLY A CA 1
ATOM 856 C C . GLY A 1 109 ? 4.901 -15.483 -6.704 1.00 87.06 109 GLY A C 1
ATOM 857 O O . GLY A 1 109 ? 4.573 -16.638 -6.963 1.00 87.06 109 GLY A O 1
ATOM 858 N N . CYS A 1 110 ? 4.021 -14.581 -6.256 1.00 90.31 110 CYS A N 1
ATOM 859 C CA . CYS A 1 110 ? 2.593 -14.862 -6.131 1.00 90.31 110 CYS A CA 1
ATOM 860 C C . CYS A 1 110 ? 1.918 -14.830 -7.511 1.00 90.31 110 CYS A C 1
ATOM 862 O O . CYS A 1 110 ? 1.872 -13.794 -8.169 1.00 90.31 110 CYS A O 1
ATOM 864 N N . LYS A 1 111 ? 1.359 -15.962 -7.948 1.00 88.38 111 LYS A N 1
ATOM 865 C CA . LYS A 1 111 ? 0.686 -16.089 -9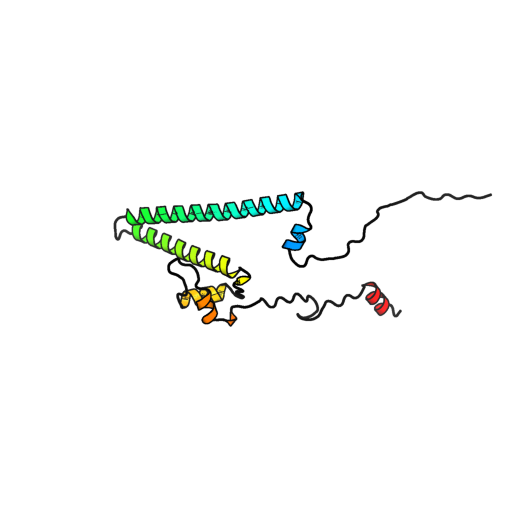.253 1.00 88.38 111 LYS A CA 1
ATOM 866 C C . LYS A 1 111 ? -0.707 -15.474 -9.248 1.00 88.38 111 LYS A C 1
ATOM 868 O O . LYS A 1 111 ? -1.144 -14.911 -10.246 1.00 88.38 111 LYS A O 1
ATOM 873 N N . ASN A 1 112 ? -1.419 -15.613 -8.130 1.00 89.69 112 ASN A N 1
ATOM 874 C CA . ASN A 1 112 ? -2.758 -15.066 -7.953 1.00 89.69 112 ASN A CA 1
ATOM 875 C C . ASN A 1 112 ? -2.858 -14.342 -6.600 1.00 89.69 112 ASN A C 1
ATOM 877 O O . ASN A 1 112 ? -3.252 -14.937 -5.592 1.00 89.69 112 ASN A O 1
ATOM 881 N N . PRO A 1 113 ? -2.528 -13.036 -6.572 1.00 91.19 113 PRO A N 1
ATOM 882 C CA . PRO A 1 113 ? -2.578 -12.228 -5.356 1.00 91.19 113 PRO A CA 1
ATOM 883 C C . PRO A 1 113 ? -3.963 -12.189 -4.704 1.00 91.19 113 PRO A C 1
ATOM 885 O O . PRO A 1 113 ? -4.083 -12.096 -3.485 1.00 91.19 113 PRO A O 1
ATOM 888 N N . ARG A 1 114 ? -5.038 -12.291 -5.496 1.00 91.12 114 ARG A N 1
ATOM 889 C CA . ARG A 1 114 ? -6.408 -12.220 -4.977 1.00 91.12 114 ARG A CA 1
ATOM 890 C C . ARG A 1 114 ? -6.785 -13.460 -4.176 1.00 91.12 114 ARG A C 1
ATOM 892 O O . ARG A 1 114 ? -7.394 -13.319 -3.118 1.00 91.12 114 ARG A O 1
ATOM 899 N N . THR A 1 115 ? -6.436 -14.650 -4.660 1.00 91.81 115 THR A N 1
ATOM 900 C CA . THR A 1 115 ? -6.694 -15.896 -3.923 1.00 91.81 115 THR A CA 1
ATOM 901 C C . THR A 1 115 ? -5.778 -16.013 -2.713 1.00 91.81 115 THR A C 1
ATOM 903 O O . THR A 1 115 ? -6.253 -16.376 -1.642 1.00 91.81 115 THR A O 1
ATOM 906 N N . ALA A 1 116 ? -4.509 -15.615 -2.841 1.00 92.25 116 ALA A N 1
ATOM 907 C CA . ALA A 1 116 ? -3.577 -15.600 -1.717 1.00 92.25 116 ALA A CA 1
ATOM 908 C C . ALA A 1 116 ? -4.043 -14.652 -0.595 1.00 92.25 116 ALA A C 1
ATOM 910 O O . ALA A 1 116 ? -3.969 -15.006 0.577 1.00 92.25 116 ALA A O 1
ATOM 911 N N . TYR A 1 117 ? -4.602 -13.483 -0.937 1.00 93.19 117 TYR A N 1
ATOM 912 C CA . TYR A 1 117 ? -5.176 -12.563 0.052 1.00 93.19 117 TYR A CA 1
ATOM 913 C C . TYR A 1 117 ? -6.414 -13.138 0.752 1.00 93.19 117 TYR A C 1
ATOM 915 O O . TYR A 1 117 ? -6.601 -12.935 1.954 1.00 93.19 117 TYR A O 1
ATOM 923 N N . ALA A 1 118 ? -7.274 -13.839 0.005 1.00 92.69 118 ALA A N 1
ATOM 924 C CA . ALA A 1 118 ? -8.457 -14.485 0.564 1.00 92.69 118 ALA A CA 1
ATOM 925 C C . ALA A 1 118 ? -8.066 -15.580 1.566 1.00 92.69 118 ALA A C 1
ATOM 927 O O . ALA A 1 118 ? -8.617 -15.611 2.662 1.00 92.69 118 ALA A O 1
ATOM 928 N N . LEU A 1 119 ? -7.069 -16.401 1.223 1.00 93.12 119 LEU A N 1
ATOM 929 C CA . LEU A 1 119 ? -6.506 -17.412 2.118 1.00 93.12 119 LEU A CA 1
ATOM 930 C C . LEU A 1 119 ? -5.891 -16.776 3.367 1.00 93.12 119 LEU A C 1
ATOM 932 O O . LEU A 1 119 ? -6.273 -17.119 4.478 1.00 93.12 119 LEU A O 1
ATOM 936 N N . ALA A 1 120 ? -5.012 -15.785 3.190 1.00 93.06 120 ALA A N 1
ATOM 937 C CA . ALA A 1 120 ? -4.376 -15.089 4.306 1.00 93.06 120 ALA A CA 1
ATOM 938 C C . ALA A 1 120 ? -5.403 -14.442 5.249 1.00 93.06 120 ALA A C 1
ATOM 940 O O . ALA A 1 120 ? -5.191 -14.378 6.455 1.00 93.06 120 ALA A O 1
ATOM 941 N N . THR A 1 121 ? -6.530 -13.967 4.711 1.00 92.12 121 THR A N 1
ATOM 942 C CA . THR A 1 121 ? -7.635 -13.419 5.511 1.00 92.12 121 THR A CA 1
ATOM 943 C C . THR A 1 121 ? -8.429 -14.502 6.233 1.00 92.12 121 THR A C 1
ATOM 945 O O . THR A 1 121 ? -8.826 -14.272 7.369 1.00 92.12 121 THR A O 1
ATOM 948 N N . ALA A 1 122 ? -8.665 -15.651 5.599 1.00 91.19 122 ALA A N 1
ATOM 949 C CA . ALA A 1 122 ? -9.411 -16.758 6.192 1.00 91.19 122 ALA A CA 1
ATOM 950 C C . ALA A 1 122 ? -8.628 -17.471 7.307 1.00 91.19 122 ALA A C 1
ATOM 952 O O . ALA A 1 122 ? -9.224 -17.889 8.293 1.00 91.19 122 ALA A O 1
ATOM 953 N N . GLU A 1 123 ? -7.308 -17.580 7.157 1.00 91.31 123 GLU A N 1
ATOM 954 C CA . GLU A 1 123 ? -6.414 -18.255 8.107 1.00 91.31 123 GLU A CA 1
ATOM 955 C C . GLU A 1 123 ? -5.684 -17.285 9.054 1.00 91.31 123 GLU A C 1
ATOM 957 O O . GLU A 1 123 ? -4.812 -17.697 9.811 1.00 91.31 123 GLU A O 1
ATOM 962 N N . GLU A 1 124 ? -6.023 -15.991 9.014 1.00 90.56 124 GLU A N 1
ATOM 963 C CA . GLU A 1 124 ? -5.396 -14.936 9.827 1.00 90.56 124 GLU A CA 1
ATOM 964 C C . GLU A 1 124 ? -3.853 -14.922 9.745 1.00 90.56 124 GLU A C 1
ATOM 966 O O . GLU A 1 124 ? -3.156 -14.629 10.716 1.00 90.56 124 GLU A O 1
ATOM 971 N N . LEU A 1 125 ? -3.303 -15.176 8.550 1.00 91.81 125 LEU A N 1
ATOM 972 C CA . LEU A 1 125 ? -1.858 -15.240 8.279 1.00 91.81 125 LEU A CA 1
ATOM 973 C C . LEU A 1 125 ? -1.236 -13.844 8.113 1.00 91.81 125 LEU A C 1
ATOM 975 O O . LEU A 1 125 ? -0.579 -13.529 7.116 1.00 91.81 125 LEU A O 1
ATOM 979 N N . PHE A 1 126 ? -1.474 -12.985 9.099 1.00 91.25 126 PHE A N 1
ATOM 980 C CA . PHE A 1 126 ? -0.915 -11.644 9.192 1.00 91.25 126 PHE A CA 1
ATOM 981 C C . PHE A 1 126 ? -0.142 -11.490 10.503 1.00 91.25 126 PHE A C 1
ATOM 983 O O . PHE A 1 126 ? -0.562 -11.946 11.564 1.00 91.25 126 PHE A O 1
ATOM 990 N N . GLY A 1 127 ? 0.995 -10.804 10.443 1.00 85.00 127 GLY A N 1
ATOM 991 C CA . GLY A 1 127 ? 1.746 -10.407 11.623 1.00 85.00 127 GLY A CA 1
ATOM 992 C C . GLY A 1 127 ? 0.988 -9.385 12.476 1.00 85.00 127 GLY A C 1
ATOM 993 O O . GLY A 1 127 ? 0.027 -8.750 12.044 1.00 85.00 127 GLY A O 1
ATOM 994 N N . LYS A 1 128 ? 1.480 -9.150 13.698 1.00 78.62 128 LYS A N 1
ATOM 995 C CA . LYS A 1 128 ? 0.915 -8.161 14.644 1.00 78.62 128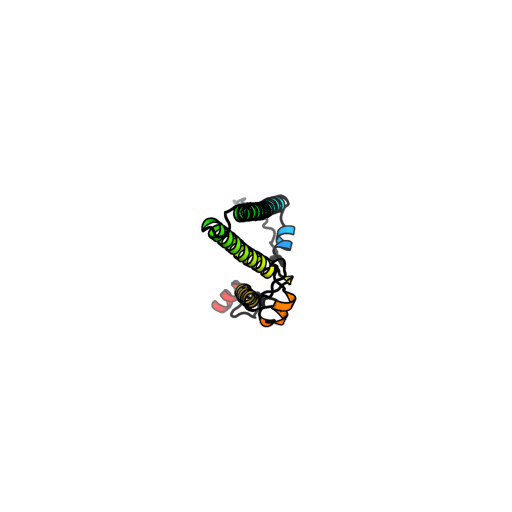 LYS A CA 1
ATOM 996 C C . LYS A 1 128 ? 0.894 -6.724 14.107 1.00 78.62 128 LYS A C 1
ATOM 998 O O . LYS A 1 128 ? 0.168 -5.883 14.619 1.00 78.62 128 LYS A O 1
ATOM 1003 N N . ASN A 1 129 ? 1.720 -6.443 13.108 1.00 75.25 129 ASN A N 1
ATOM 1004 C CA . ASN A 1 129 ? 1.814 -5.169 12.405 1.00 75.25 129 ASN A CA 1
ATOM 1005 C C . ASN A 1 129 ? 0.874 -5.081 11.185 1.00 75.25 129 ASN A C 1
ATOM 1007 O O . ASN A 1 129 ? 0.921 -4.090 10.465 1.00 75.25 129 ASN A O 1
ATOM 1011 N N . GLY A 1 130 ? 0.059 -6.110 10.927 1.00 79.06 130 GLY A N 1
ATOM 1012 C CA . GLY A 1 130 ? -0.808 -6.193 9.751 1.00 79.06 130 GLY A CA 1
ATOM 1013 C C . GLY A 1 130 ? -0.086 -6.584 8.458 1.00 79.06 130 GLY A C 1
ATOM 1014 O O . GLY A 1 130 ? -0.726 -6.622 7.408 1.00 79.06 130 GLY A O 1
ATOM 1015 N N . SER A 1 131 ? 1.216 -6.892 8.506 1.00 85.69 131 SER A N 1
ATOM 1016 C CA . SER A 1 131 ? 1.969 -7.377 7.343 1.00 85.69 131 SER A CA 1
ATOM 1017 C C . SER A 1 131 ? 1.636 -8.844 7.037 1.00 85.69 131 SER A C 1
ATOM 1019 O O . SER A 1 131 ? 1.417 -9.612 7.974 1.00 85.69 131 SER A O 1
ATOM 1021 N N . PRO A 1 132 ? 1.610 -9.271 5.764 1.00 90.06 132 PRO A N 1
ATOM 1022 C CA . PRO A 1 132 ? 1.379 -10.672 5.406 1.00 90.06 132 PRO A CA 1
ATOM 1023 C C . PRO A 1 132 ? 2.520 -11.580 5.890 1.00 90.06 132 PRO A C 1
ATOM 1025 O O . PRO A 1 132 ? 3.692 -11.269 5.674 1.00 90.06 132 PRO A O 1
ATOM 1028 N N . ASP A 1 133 ? 2.202 -12.732 6.487 1.00 92.19 133 ASP A N 1
ATOM 1029 C CA . ASP A 1 133 ? 3.213 -13.758 6.772 1.00 92.19 133 ASP A CA 1
ATOM 1030 C C . ASP A 1 133 ? 3.416 -14.656 5.546 1.00 92.19 133 ASP A C 1
ATOM 1032 O O . ASP A 1 133 ? 2.821 -15.724 5.401 1.00 92.19 133 ASP A O 1
ATOM 1036 N N . TRP A 1 134 ? 4.285 -14.215 4.638 1.00 91.00 134 TRP A N 1
ATOM 1037 C CA . TRP A 1 134 ? 4.568 -14.936 3.397 1.00 91.00 134 TRP A CA 1
ATOM 1038 C C . TRP A 1 134 ? 5.093 -16.358 3.603 1.00 91.00 134 TRP A C 1
ATOM 1040 O O . TRP A 1 134 ? 4.932 -17.184 2.707 1.00 91.00 134 TRP A O 1
ATOM 1050 N N . THR A 1 135 ? 5.706 -16.663 4.748 1.00 90.88 135 THR A N 1
ATOM 1051 C CA . THR A 1 135 ? 6.213 -18.013 5.030 1.00 90.88 135 THR A CA 1
ATOM 1052 C C . THR A 1 135 ? 5.050 -18.956 5.286 1.00 90.88 135 THR A C 1
ATOM 1054 O O . THR A 1 135 ? 4.975 -20.026 4.681 1.00 90.88 135 THR A O 1
ATOM 1057 N N . GLN A 1 136 ? 4.107 -18.533 6.127 1.00 91.56 136 GLN A N 1
ATOM 1058 C CA . GLN A 1 136 ? 2.928 -19.335 6.436 1.00 91.56 136 GLN A CA 1
ATOM 1059 C C . GLN A 1 136 ? 1.966 -19.420 5.251 1.00 91.56 136 GLN A C 1
ATOM 1061 O O . GLN A 1 136 ? 1.484 -20.505 4.942 1.00 91.56 136 GLN A O 1
ATOM 1066 N N . ILE A 1 137 ? 1.761 -18.324 4.511 1.00 91.94 137 ILE A N 1
ATOM 1067 C CA . ILE A 1 137 ? 0.880 -18.332 3.330 1.00 91.94 137 ILE A CA 1
ATOM 1068 C C . ILE A 1 137 ? 1.423 -19.288 2.254 1.00 91.94 137 ILE A C 1
ATOM 1070 O O . ILE A 1 137 ? 0.658 -20.029 1.636 1.00 91.94 137 ILE A O 1
ATOM 1074 N N . LYS A 1 138 ? 2.749 -19.323 2.051 1.00 91.44 138 LYS A N 1
ATOM 1075 C CA . LYS A 1 138 ? 3.396 -20.278 1.136 1.00 91.44 138 LYS A CA 1
ATOM 1076 C C . LYS A 1 138 ? 3.293 -21.722 1.622 1.00 91.44 138 LYS A C 1
ATOM 1078 O O . LYS A 1 138 ? 3.203 -22.617 0.791 1.00 91.44 138 LYS A O 1
ATOM 1083 N N . ALA A 1 139 ? 3.324 -21.952 2.934 1.00 91.31 139 ALA A N 1
ATOM 1084 C CA . ALA A 1 139 ? 3.156 -23.286 3.502 1.00 91.31 139 ALA A CA 1
ATOM 1085 C C . ALA A 1 139 ? 1.714 -23.799 3.353 1.00 91.31 139 ALA A C 1
ATOM 1087 O O . ALA A 1 139 ? 1.524 -24.979 3.071 1.00 91.31 139 ALA A O 1
ATOM 1088 N N . ALA A 1 140 ? 0.722 -22.918 3.506 1.00 90.62 140 ALA A N 1
ATOM 1089 C CA . ALA A 1 140 ? -0.693 -23.259 3.397 1.00 90.62 140 ALA A CA 1
ATOM 1090 C C . ALA A 1 140 ? -1.124 -23.562 1.951 1.00 90.62 140 ALA A C 1
ATOM 1092 O O . ALA A 1 140 ? -1.850 -24.524 1.716 1.00 90.62 140 ALA A O 1
ATOM 1093 N N . ALA A 1 141 ? -0.656 -22.771 0.980 1.00 89.88 141 ALA A N 1
ATOM 1094 C CA . ALA A 1 141 ? -1.019 -22.928 -0.430 1.00 89.88 141 ALA A CA 1
ATOM 1095 C C . ALA A 1 141 ? 0.184 -22.688 -1.358 1.00 89.88 141 ALA A C 1
ATOM 1097 O O . ALA A 1 141 ? 0.262 -21.651 -2.033 1.00 89.88 141 ALA A O 1
ATOM 1098 N N . PRO A 1 142 ? 1.153 -23.619 -1.404 1.00 89.25 142 PRO A N 1
ATOM 1099 C CA . PRO A 1 142 ? 2.363 -23.472 -2.211 1.00 89.25 142 PRO A CA 1
ATOM 1100 C C . PRO A 1 142 ? 2.073 -23.313 -3.712 1.00 89.25 142 PRO A C 1
ATOM 1102 O O . PRO A 1 142 ? 2.836 -22.662 -4.425 1.00 89.25 142 PRO A O 1
ATOM 1105 N N . GLU A 1 143 ? 0.957 -23.848 -4.208 1.00 89.94 143 GLU A N 1
ATOM 1106 C CA . GLU A 1 143 ? 0.525 -23.769 -5.606 1.00 89.94 143 GLU A CA 1
ATOM 1107 C C . GLU A 1 143 ? 0.234 -22.340 -6.084 1.00 89.94 143 GLU A C 1
ATOM 1109 O O . GLU A 1 143 ? 0.397 -22.038 -7.275 1.00 89.94 143 GLU A O 1
ATOM 1114 N N . LEU A 1 144 ? -0.131 -21.441 -5.161 1.00 89.94 144 LEU A N 1
ATOM 1115 C CA . LEU A 1 144 ? -0.340 -20.019 -5.441 1.00 89.94 144 LEU A CA 1
ATOM 1116 C C . LEU A 1 144 ? 0.971 -19.275 -5.715 1.00 89.94 144 LEU A C 1
ATOM 1118 O O . LEU A 1 144 ? 0.940 -18.118 -6.147 1.00 89.94 144 LEU A O 1
ATOM 1122 N N . PHE A 1 145 ? 2.110 -19.935 -5.503 1.00 90.38 145 PHE A N 1
ATOM 1123 C CA . PHE A 1 145 ? 3.438 -19.360 -5.617 1.00 90.38 145 PHE A CA 1
ATOM 1124 C C . PHE A 1 145 ? 4.301 -20.086 -6.654 1.00 90.38 145 PHE A C 1
ATOM 1126 O O . PHE A 1 145 ? 4.016 -21.198 -7.109 1.00 90.38 145 PHE A O 1
ATOM 1133 N N . GLY A 1 146 ? 5.363 -19.411 -7.080 1.00 82.19 146 GLY A N 1
ATOM 1134 C CA . GLY A 1 146 ? 6.366 -19.914 -8.013 1.00 82.19 146 GLY A CA 1
ATOM 1135 C C . GLY A 1 146 ? 6.525 -19.011 -9.229 1.00 82.19 146 GLY A C 1
ATOM 1136 O O . GLY A 1 146 ? 5.673 -18.167 -9.504 1.00 82.19 146 GLY A O 1
ATOM 1137 N N . ALA A 1 147 ? 7.619 -19.208 -9.968 1.00 67.75 147 ALA A N 1
ATOM 1138 C CA . ALA A 1 147 ? 7.894 -18.449 -11.180 1.00 67.75 147 ALA A CA 1
ATOM 1139 C C . ALA A 1 147 ? 6.688 -18.528 -12.128 1.00 67.75 147 ALA A C 1
ATOM 1141 O O . ALA A 1 147 ? 6.194 -19.616 -12.443 1.00 67.75 147 ALA A O 1
ATOM 1142 N N . GLY A 1 148 ? 6.181 -17.368 -12.550 1.00 59.03 148 GLY A N 1
ATOM 1143 C CA . GLY A 1 148 ? 5.189 -17.315 -13.610 1.00 59.03 148 GLY A CA 1
ATOM 1144 C C . GLY A 1 148 ? 5.773 -18.017 -14.831 1.00 59.03 148 GLY A C 1
ATOM 1145 O O . GLY A 1 148 ? 6.834 -17.632 -15.316 1.00 59.03 148 GLY A O 1
ATOM 1146 N N . ASN A 1 149 ? 5.096 -19.052 -15.326 1.00 53.69 149 ASN A N 1
ATOM 1147 C CA . ASN A 1 149 ? 5.466 -19.739 -16.563 1.00 53.69 149 ASN A CA 1
ATOM 1148 C C . ASN A 1 149 ? 5.152 -18.851 -17.780 1.00 53.69 149 ASN A C 1
ATOM 1150 O O . ASN A 1 149 ? 4.478 -19.276 -18.710 1.00 53.69 149 ASN A O 1
ATOM 1154 N N . ALA A 1 150 ? 5.617 -17.606 -17.796 1.00 55.31 150 ALA A N 1
ATOM 1155 C CA . ALA A 1 150 ? 5.619 -16.791 -18.995 1.00 55.31 150 ALA A CA 1
ATOM 1156 C C . ALA A 1 150 ? 6.915 -17.084 -19.759 1.00 55.31 150 ALA A C 1
ATOM 1158 O O . ALA A 1 150 ? 7.802 -16.244 -19.873 1.00 55.31 150 ALA A O 1
ATOM 1159 N N . LYS A 1 151 ? 7.035 -18.301 -20.305 1.00 52.88 151 LYS A N 1
ATOM 1160 C CA . LYS A 1 151 ? 7.904 -18.490 -21.469 1.00 52.88 151 LYS A CA 1
ATOM 1161 C C . LYS A 1 151 ? 7.201 -17.779 -22.617 1.00 52.88 151 LYS A C 1
ATOM 1163 O O . LYS A 1 151 ? 6.311 -18.350 -23.240 1.00 52.88 151 LYS A O 1
ATOM 1168 N N . GLY A 1 152 ? 7.544 -16.512 -22.838 1.00 51.88 152 GLY A N 1
ATOM 1169 C CA . GLY A 1 152 ? 7.111 -15.758 -24.006 1.00 51.88 152 GLY A CA 1
ATOM 1170 C C . GLY A 1 152 ? 7.576 -16.481 -25.264 1.00 51.88 152 GLY A C 1
ATOM 1171 O O . GLY A 1 152 ? 8.704 -16.313 -25.706 1.00 51.88 152 GLY A O 1
ATOM 1172 N N . LYS A 1 153 ? 6.720 -17.339 -25.812 1.00 51.91 153 LYS A N 1
ATOM 1173 C CA . LYS A 1 153 ? 6.915 -17.981 -27.108 1.00 51.91 153 LYS A CA 1
ATOM 1174 C C . LYS A 1 153 ? 5.663 -17.739 -27.927 1.00 51.91 153 LYS A C 1
ATOM 1176 O O . LYS A 1 153 ? 4.768 -18.576 -27.995 1.00 51.91 153 LYS A O 1
ATOM 1181 N N . ALA A 1 154 ? 5.602 -16.529 -28.482 1.00 47.62 154 ALA A N 1
ATOM 1182 C CA . ALA A 1 154 ? 4.529 -16.016 -29.328 1.00 47.62 154 ALA A CA 1
ATOM 1183 C C . ALA A 1 154 ? 4.539 -16.647 -30.736 1.00 47.62 154 ALA A C 1
ATOM 1185 O O . ALA A 1 154 ? 4.346 -15.958 -31.727 1.00 47.62 154 ALA A O 1
ATOM 1186 N N . GLY A 1 155 ? 4.789 -17.954 -30.828 1.00 52.97 155 GLY A N 1
ATOM 1187 C CA . GLY A 1 155 ? 4.440 -18.789 -31.975 1.00 52.97 155 GLY A CA 1
ATOM 1188 C C . GLY A 1 155 ? 3.128 -19.525 -31.698 1.00 52.97 155 GLY A C 1
ATOM 1189 O O . GLY A 1 155 ? 2.607 -19.467 -30.582 1.00 52.97 155 GLY A O 1
ATOM 1190 N N . ALA A 1 156 ? 2.566 -20.195 -32.707 1.00 44.94 156 ALA A N 1
ATOM 1191 C CA . ALA A 1 156 ? 1.229 -20.784 -32.624 1.00 44.94 156 ALA A CA 1
ATOM 1192 C C . ALA A 1 156 ? 1.118 -21.827 -31.488 1.00 44.94 156 ALA A C 1
ATOM 1194 O O . ALA A 1 156 ? 1.479 -22.986 -31.660 1.00 44.94 156 ALA A O 1
ATOM 1195 N N . GLY A 1 157 ? 0.600 -21.388 -30.334 1.00 54.12 157 GLY A N 1
ATOM 1196 C CA . GLY A 1 157 ? 0.279 -22.218 -29.170 1.00 54.12 157 GLY A CA 1
ATOM 1197 C C . GLY A 1 157 ? 1.410 -22.405 -28.148 1.00 54.12 157 GLY A C 1
ATOM 1198 O O . GLY A 1 157 ? 1.844 -23.524 -27.917 1.00 54.12 157 GLY A O 1
ATOM 1199 N N . THR A 1 158 ? 1.877 -21.332 -27.497 1.00 53.84 158 THR A N 1
ATOM 1200 C CA . THR A 1 158 ? 2.563 -21.369 -26.176 1.00 53.84 158 THR A CA 1
ATOM 1201 C C . THR A 1 158 ? 3.695 -22.400 -25.997 1.00 53.84 158 THR A C 1
ATOM 1203 O O . THR A 1 158 ? 3.711 -23.146 -25.016 1.00 53.84 158 THR A O 1
ATOM 1206 N N . GLY A 1 159 ? 4.684 -22.441 -26.894 1.00 51.97 159 GLY A N 1
ATOM 1207 C CA . GLY A 1 159 ? 5.838 -23.330 -26.689 1.00 51.97 159 GLY A CA 1
ATOM 1208 C C . GLY A 1 159 ? 6.867 -23.395 -27.811 1.00 51.97 159 GLY A C 1
ATOM 1209 O O . GLY A 1 159 ? 8.019 -23.749 -27.551 1.00 51.97 159 GLY A O 1
ATOM 1210 N N . GLU A 1 160 ? 6.503 -23.002 -29.028 1.00 54.62 160 GLU A N 1
ATOM 1211 C CA . GLU A 1 160 ? 7.425 -22.988 -30.164 1.00 54.62 160 GLU A CA 1
ATOM 1212 C C . GLU A 1 160 ? 7.958 -21.586 -30.461 1.00 54.62 160 GLU A C 1
ATOM 1214 O O . GLU A 1 160 ? 7.276 -20.574 -30.292 1.00 54.62 160 GLU A O 1
ATOM 1219 N N . GLU A 1 161 ? 9.220 -21.541 -30.880 1.00 56.25 161 GLU A N 1
ATOM 1220 C CA . GLU A 1 161 ? 9.862 -20.333 -31.386 1.00 56.25 161 GLU A CA 1
ATOM 1221 C C . GLU A 1 161 ? 9.138 -19.880 -32.661 1.00 56.25 161 GLU A C 1
ATOM 1223 O O . GLU A 1 161 ? 8.747 -20.709 -33.489 1.00 56.25 161 GLU A O 1
ATOM 1228 N N . LEU A 1 162 ? 8.905 -18.572 -32.802 1.00 56.62 162 LEU A N 1
ATOM 1229 C CA . LEU A 1 162 ? 8.362 -18.006 -34.035 1.00 56.62 162 LEU A CA 1
ATOM 1230 C C . LEU A 1 162 ? 9.235 -18.479 -35.196 1.00 56.62 162 LEU A C 1
ATOM 1232 O O . LEU A 1 162 ? 10.432 -18.203 -35.217 1.00 56.62 162 LEU A O 1
ATOM 1236 N N . LYS A 1 163 ? 8.645 -19.185 -36.166 1.00 61.84 163 LYS A N 1
ATOM 1237 C CA . LYS A 1 163 ? 9.345 -19.506 -37.409 1.00 61.84 163 LYS A CA 1
ATOM 1238 C C . LYS A 1 163 ? 9.629 -18.189 -38.124 1.00 61.84 163 LYS A C 1
ATOM 1240 O O . LYS A 1 163 ? 8.747 -17.640 -38.783 1.00 61.84 163 LYS A O 1
ATOM 1245 N N . THR A 1 164 ? 10.850 -17.688 -37.992 1.00 60.69 164 THR A N 1
ATOM 1246 C CA . THR A 1 164 ? 11.404 -16.612 -38.811 1.00 60.69 164 THR A CA 1
ATOM 1247 C C . THR A 1 164 ? 11.555 -17.130 -40.235 1.00 60.69 164 THR A C 1
ATOM 1249 O O . THR A 1 164 ? 12.605 -17.599 -40.658 1.00 60.69 164 THR A O 1
ATOM 1252 N N . GLY A 1 165 ? 10.457 -17.107 -40.985 1.00 60.72 165 GLY A N 1
ATOM 1253 C CA . GLY A 1 165 ? 10.517 -17.190 -42.434 1.00 60.72 165 GLY A CA 1
ATOM 1254 C C . GLY A 1 165 ? 10.625 -15.776 -42.981 1.00 60.72 165 GLY A C 1
ATOM 1255 O O . GLY A 1 165 ? 9.735 -14.964 -42.740 1.00 60.72 165 GLY A O 1
ATOM 1256 N N . ASP A 1 166 ? 11.708 -15.488 -43.703 1.00 69.31 166 ASP A N 1
ATOM 1257 C CA . ASP A 1 166 ? 11.802 -14.307 -44.562 1.00 69.31 166 ASP A CA 1
ATOM 1258 C C . ASP A 1 166 ? 10.549 -14.262 -45.453 1.00 69.31 166 ASP A C 1
ATOM 1260 O O . ASP A 1 166 ? 10.195 -15.260 -46.088 1.00 69.31 166 ASP A O 1
ATOM 1264 N N . MET A 1 167 ? 9.850 -13.125 -45.482 1.00 65.06 167 MET A N 1
ATOM 1265 C CA . MET A 1 167 ? 8.638 -12.937 -46.287 1.00 65.06 167 MET A CA 1
ATOM 1266 C C . MET A 1 167 ? 8.894 -13.309 -47.758 1.00 65.06 167 MET A C 1
ATOM 1268 O O . MET A 1 167 ? 8.030 -13.884 -48.422 1.00 65.06 167 MET A O 1
ATOM 1272 N N . ASN A 1 168 ? 10.121 -13.095 -48.245 1.00 73.00 168 ASN A N 1
ATOM 1273 C CA . ASN A 1 168 ? 10.522 -13.492 -49.593 1.00 73.00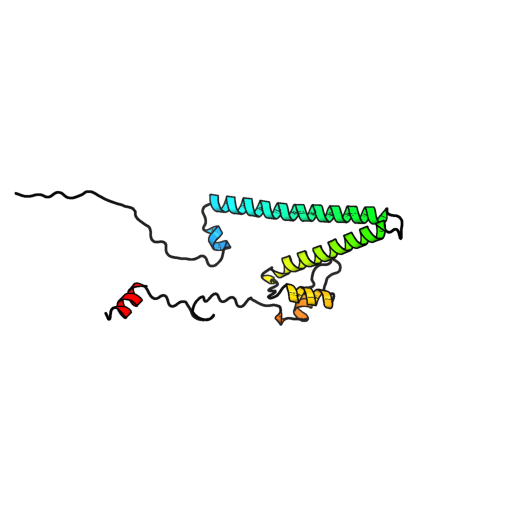 168 ASN A CA 1
ATOM 1274 C C . ASN A 1 168 ? 10.508 -15.014 -49.808 1.00 73.00 168 ASN A C 1
ATOM 1276 O O . ASN A 1 168 ? 10.225 -15.468 -50.916 1.00 73.00 168 ASN A O 1
ATOM 1280 N N . ALA A 1 169 ? 10.769 -15.818 -48.775 1.00 73.69 169 ALA A N 1
ATOM 1281 C CA . ALA A 1 169 ? 10.688 -17.276 -48.852 1.00 73.69 169 ALA A CA 1
ATOM 1282 C C . ALA A 1 169 ? 9.233 -17.761 -48.972 1.00 73.69 169 ALA A C 1
ATOM 1284 O O . ALA A 1 169 ? 8.957 -18.714 -49.702 1.00 73.69 169 ALA A O 1
ATOM 1285 N N . TYR A 1 170 ? 8.287 -17.074 -48.321 1.00 72.12 170 TYR A N 1
ATOM 1286 C CA . TYR A 1 170 ? 6.857 -17.358 -48.476 1.00 72.12 170 TYR A CA 1
ATOM 1287 C C . TYR A 1 170 ? 6.346 -16.981 -49.871 1.00 72.12 170 TYR A C 1
ATOM 1289 O O . TYR A 1 170 ? 5.592 -17.749 -50.469 1.00 72.12 170 TYR A O 1
ATOM 1297 N N . ILE A 1 171 ? 6.807 -15.851 -50.418 1.00 70.06 171 ILE A N 1
ATOM 1298 C CA . ILE A 1 171 ? 6.441 -15.405 -51.769 1.00 70.06 171 ILE A CA 1
ATOM 1299 C C . ILE A 1 171 ? 6.986 -16.367 -52.833 1.00 70.06 171 ILE A C 1
ATOM 1301 O O . ILE A 1 171 ? 6.235 -16.770 -53.716 1.00 70.06 171 ILE A O 1
ATOM 1305 N N . ARG A 1 172 ? 8.248 -16.810 -52.735 1.00 73.25 172 ARG A N 1
ATOM 1306 C CA . ARG A 1 172 ? 8.832 -17.781 -53.686 1.00 73.25 172 ARG A CA 1
ATOM 1307 C C . ARG A 1 172 ? 8.118 -19.131 -53.661 1.00 73.25 172 ARG A C 1
ATOM 1309 O O . ARG A 1 172 ? 7.755 -19.658 -54.709 1.00 73.25 172 ARG A O 1
ATOM 1316 N N . LYS A 1 173 ? 7.788 -19.621 -52.463 1.00 73.56 173 LYS A N 1
ATOM 1317 C CA . LYS A 1 173 ? 7.014 -20.857 -52.294 1.00 73.56 173 LYS A CA 1
ATOM 1318 C C . LYS A 1 173 ? 5.611 -20.765 -52.906 1.00 73.56 173 LYS A C 1
ATOM 1320 O O . LYS A 1 173 ? 5.133 -21.752 -53.455 1.00 73.56 173 LYS A O 1
ATOM 1325 N N . ALA A 1 174 ? 4.959 -19.605 -52.825 1.00 70.88 174 ALA A N 1
ATOM 1326 C CA . ALA A 1 174 ? 3.667 -19.369 -53.473 1.00 70.88 174 ALA A CA 1
ATOM 1327 C C . ALA A 1 174 ? 3.790 -19.170 -54.997 1.00 70.88 174 ALA A C 1
ATOM 1329 O O . ALA A 1 174 ? 2.874 -19.525 -55.732 1.00 70.88 174 ALA A O 1
ATOM 1330 N N . ALA A 1 175 ? 4.922 -18.638 -55.468 1.00 69.75 175 ALA A N 1
ATOM 1331 C CA . ALA A 1 175 ? 5.218 -18.405 -56.882 1.00 69.75 175 ALA A CA 1
ATOM 1332 C C . ALA A 1 175 ? 5.785 -19.636 -57.621 1.00 69.75 175 ALA A C 1
ATOM 1334 O O . ALA A 1 175 ? 5.951 -19.583 -58.837 1.00 69.75 175 ALA A O 1
ATOM 1335 N N . GLY A 1 176 ? 6.062 -20.737 -56.913 1.00 58.06 176 GLY A N 1
ATOM 1336 C CA . GLY A 1 176 ? 6.543 -21.988 -57.507 1.00 58.06 176 GLY A CA 1
ATOM 1337 C C . GLY A 1 176 ? 7.997 -21.945 -57.988 1.00 58.06 176 GLY A C 1
ATOM 1338 O O . GLY A 1 176 ? 8.329 -22.663 -58.930 1.00 58.06 176 GLY A O 1
ATOM 1339 N N . VAL A 1 177 ? 8.840 -21.116 -57.357 1.00 52.97 177 VAL A N 1
ATOM 1340 C CA . VAL A 1 177 ? 10.280 -20.980 -57.656 1.00 52.97 177 VAL A CA 1
ATOM 1341 C C . VAL A 1 177 ? 11.125 -21.316 -56.435 1.00 52.97 177 VAL A C 1
ATOM 1343 O O . VAL A 1 177 ? 10.744 -20.886 -55.321 1.00 52.97 177 VAL A O 1
#

Radius of gyration: 29.67 Å; chains: 1; bounding box: 53×38×106 Å

pLDDT: mean 78.78, std 19.04, range [30.95, 94.56]

Foldseek 3Di:
DDDDDDDPDPDPPPPDDDPPPPDPDPVSVLVPDDPVSVVVVCVVVVVVVVVVVVVVVVLVVVLVVLVVVLVVDDPPDPSNVVSVVVNVVSLVVVLLVLQVVVCPDVVLQFQDSVVLVVVCVVVVQADPVSHHVSVVSCVVCVVRGDHDPPPPQPDDDRDDHNPPDDVVNVVCVVVVD